Protein AF-A0A2E8VSR4-F1 (afdb_monomer)

Solvent-accessible surface area (backbone atoms only — not comparable to full-atom values): 6760 Å² total; per-residue (Å²): 131,84,76,84,71,66,83,65,52,76,48,80,44,69,68,38,28,50,54,22,55,64,52,36,48,74,57,47,56,59,43,48,66,50,22,65,76,66,75,43,81,53,70,68,61,54,47,51,46,50,58,25,28,59,48,30,37,40,16,41,55,95,74,79,20,60,46,48,54,73,67,58,50,49,55,54,41,51,58,40,34,74,72,36,56,68,58,28,50,50,42,54,64,60,15,51,58,22,61,59,50,73,78,51,62,70,74,56,53,53,54,54,53,50,47,65,72,68,55,131

Sequence (120 aa):
MERAQPRLESPADLDALLRNVEGLEAHIEEASLRAERARRLDADTLGLLTDAGLFRMTMPADWDGLDLSLAVQADVVERLAALDAAIACAVVAGSGAGLALRNVPRSICFLIRTWRSAAP

Nearest PDB structures (foldseek):
  2or0-assembly2_B  TM=9.409E-01  e=1.738E-02  Rhodococcus jostii RHA1
  2or0-assembly1_A  TM=9.446E-01  e=2.275E-02  Rhodococcus jostii RHA1
  2rfq-assembly1_A  TM=9.473E-01  e=2.675E-02  Rhodococcus jostii RHA1
  2rfq-assembly1_B  TM=9.427E-01  e=3.319E-02  Rhodococcus jostii RHA1
  7f72-assembly1_A  TM=8.936E-01  e=1.674E-01  Mycobacterium tuberculosis H37Rv

pLDDT: mean 83.98, std 13.79, range [35.78, 94.88]

Secondary structure (DSSP, 8-state):
-------PPP--SHHHHHHHHHHTHHHHHHHHHHHHHHTS--HHHHHHHHHTTGGGTTS-GGGT-----HHHHHHHHHHHHHH-HHHHHHHHHHHHHHHHHTTS-HHHHHHHHHHHHH--

Foldseek 3Di:
DPDPDQDQDQPQELVSLVVLLVSCLVVLLVQQVVCVVVVHGDPSVVVSCVRSQLLLALADVLLVGNNHDPVSNVVSLVSVVVRPVVVSVVSCVSNVVRPVCVPPDCVVSVVVVVCVVVPD

Radius of gyration: 15.02 Å; Cα contacts (8 Å, |Δi|>4): 120; chains: 1; bounding box: 39×32×36 Å

Structure (mmCIF, N/CA/C/O backbone):
data_AF-A0A2E8VSR4-F1
#
_entry.id   AF-A0A2E8VSR4-F1
#
loop_
_atom_site.group_PDB
_atom_site.id
_atom_site.type_symbol
_atom_site.label_atom_id
_atom_site.label_alt_id
_atom_site.label_comp_id
_atom_site.label_asym_id
_atom_site.label_entity_id
_atom_site.label_seq_id
_atom_site.pdbx_PDB_ins_code
_atom_site.Cartn_x
_atom_site.Cartn_y
_atom_site.Cartn_z
_atom_site.occupancy
_atom_site.B_iso_or_equiv
_atom_site.auth_seq_id
_atom_site.auth_comp_id
_atom_site.auth_asym_id
_atom_site.auth_atom_id
_atom_site.pdbx_PDB_model_num
ATOM 1 N N . MET A 1 1 ? -25.545 4.477 9.766 1.00 40.88 1 MET A N 1
ATOM 2 C CA . MET A 1 1 ? -24.698 5.504 9.133 1.00 40.88 1 MET A CA 1
ATOM 3 C C . MET A 1 1 ? -23.875 4.773 8.095 1.00 40.88 1 MET A C 1
ATOM 5 O O . MET A 1 1 ? -23.097 3.906 8.471 1.00 40.88 1 MET A O 1
ATOM 9 N N . GLU A 1 2 ? -24.174 4.974 6.817 1.00 43.62 2 GLU A N 1
ATOM 10 C CA . GLU A 1 2 ? -23.461 4.307 5.726 1.00 43.62 2 GLU A CA 1
ATOM 11 C C . GLU A 1 2 ? -22.032 4.855 5.694 1.00 43.62 2 GLU A C 1
ATOM 13 O O . GLU A 1 2 ? -21.846 6.069 5.616 1.00 43.62 2 GLU A O 1
ATOM 18 N N . ARG A 1 3 ? -21.031 3.989 5.889 1.00 58.09 3 ARG A N 1
ATOM 19 C CA . ARG A 1 3 ? -19.622 4.401 5.906 1.00 58.09 3 ARG A CA 1
ATOM 20 C C . ARG A 1 3 ? -19.278 4.938 4.521 1.00 58.0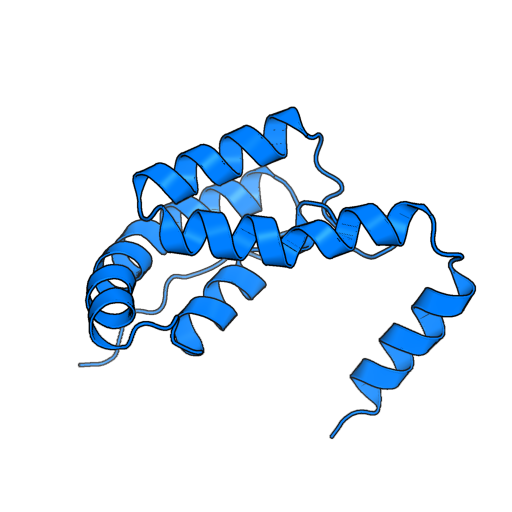9 3 ARG A C 1
ATOM 22 O O . ARG A 1 3 ? -19.433 4.207 3.545 1.00 58.09 3 ARG A O 1
ATOM 29 N N . ALA A 1 4 ? -18.821 6.184 4.431 1.00 63.19 4 ALA A N 1
ATOM 30 C CA . ALA A 1 4 ? -18.255 6.696 3.192 1.00 63.19 4 ALA A CA 1
ATOM 31 C C . ALA A 1 4 ? -16.968 5.908 2.922 1.00 63.19 4 ALA A C 1
ATOM 33 O O . ALA A 1 4 ? -15.954 6.121 3.579 1.00 63.19 4 ALA A O 1
ATOM 34 N N . GLN A 1 5 ? -17.043 4.925 2.028 1.00 67.88 5 GLN A N 1
ATOM 35 C CA . GLN A 1 5 ? -15.871 4.155 1.642 1.00 67.88 5 GLN A CA 1
ATOM 36 C C . GLN A 1 5 ? -14.925 5.065 0.851 1.00 67.88 5 GLN A C 1
ATOM 38 O O . GLN A 1 5 ? -15.395 5.811 -0.019 1.00 67.88 5 GLN A O 1
ATOM 43 N N . PRO A 1 6 ? -13.614 5.026 1.138 1.00 80.06 6 PRO A N 1
ATOM 44 C CA . PRO A 1 6 ? -12.644 5.799 0.382 1.00 80.06 6 PRO A CA 1
ATOM 45 C C . PRO A 1 6 ? -12.709 5.374 -1.087 1.00 80.06 6 PRO A C 1
ATOM 47 O O . PRO A 1 6 ? -12.754 4.186 -1.412 1.00 80.06 6 PRO A O 1
ATOM 50 N N . ARG A 1 7 ? -12.777 6.356 -1.988 1.00 85.06 7 ARG A N 1
ATOM 51 C CA . ARG A 1 7 ? -12.815 6.091 -3.426 1.00 85.06 7 ARG A CA 1
ATOM 52 C C . ARG A 1 7 ? -11.385 5.879 -3.906 1.00 85.06 7 ARG A C 1
ATOM 54 O O . ARG A 1 7 ? -10.656 6.847 -4.081 1.00 85.06 7 ARG A O 1
ATOM 61 N N . LEU A 1 8 ? -11.018 4.620 -4.105 1.00 89.88 8 LEU A N 1
ATOM 62 C CA . LEU A 1 8 ? -9.701 4.236 -4.597 1.00 89.88 8 LEU A CA 1
ATOM 63 C C . LEU A 1 8 ? -9.673 4.219 -6.129 1.00 89.88 8 LEU A C 1
ATOM 65 O O . LEU A 1 8 ? -10.637 3.822 -6.788 1.00 89.88 8 LEU A O 1
ATOM 69 N N . GLU A 1 9 ? -8.552 4.648 -6.691 1.00 90.50 9 GLU A N 1
ATOM 70 C CA . GLU A 1 9 ? -8.208 4.479 -8.096 1.00 90.50 9 GLU A CA 1
ATOM 71 C C . GLU A 1 9 ? -7.537 3.120 -8.318 1.00 90.50 9 GLU A C 1
ATOM 73 O O . GLU A 1 9 ? -6.966 2.526 -7.400 1.00 90.50 9 GLU A O 1
ATOM 78 N N . SER A 1 10 ? -7.560 2.634 -9.562 1.00 89.00 10 SER A N 1
ATOM 79 C CA . SER A 1 10 ? -6.764 1.462 -9.930 1.00 89.00 10 SER A CA 1
ATOM 80 C C . SER A 1 10 ? -5.280 1.754 -9.666 1.00 89.00 10 SER A C 1
ATOM 82 O O . SER A 1 10 ? -4.770 2.727 -10.224 1.00 89.00 10 SER A O 1
ATOM 84 N N . PRO A 1 11 ? -4.560 0.923 -8.889 1.00 88.38 11 PRO A N 1
ATOM 85 C CA . PRO A 1 11 ? -3.161 1.160 -8.542 1.00 88.38 11 PRO A CA 1
ATOM 86 C C . PRO A 1 11 ? -2.244 0.764 -9.705 1.00 88.38 11 PRO A C 1
ATOM 88 O O . PRO A 1 11 ? -1.562 -0.258 -9.661 1.00 88.38 11 PRO A O 1
ATOM 91 N N . ALA A 1 12 ? -2.309 1.531 -10.793 1.00 88.56 12 ALA A N 1
ATOM 92 C CA . ALA A 1 12 ? -1.571 1.272 -12.027 1.00 88.56 12 ALA A CA 1
ATOM 93 C C . ALA A 1 12 ? -0.119 1.774 -11.967 1.00 88.56 12 ALA A C 1
ATOM 95 O O . ALA A 1 12 ? 0.740 1.251 -12.673 1.00 88.56 12 ALA A O 1
ATOM 96 N N . ASP A 1 13 ? 0.147 2.777 -11.132 1.00 91.31 13 ASP A N 1
ATOM 97 C CA . ASP A 1 13 ? 1.443 3.429 -10.991 1.00 91.31 13 ASP A CA 1
ATOM 98 C C . ASP A 1 13 ? 1.633 4.006 -9.575 1.00 91.31 13 ASP A C 1
ATOM 100 O O . ASP A 1 13 ? 0.773 3.880 -8.696 1.00 91.31 13 ASP A O 1
ATOM 104 N N . LEU A 1 14 ? 2.802 4.612 -9.347 1.00 92.12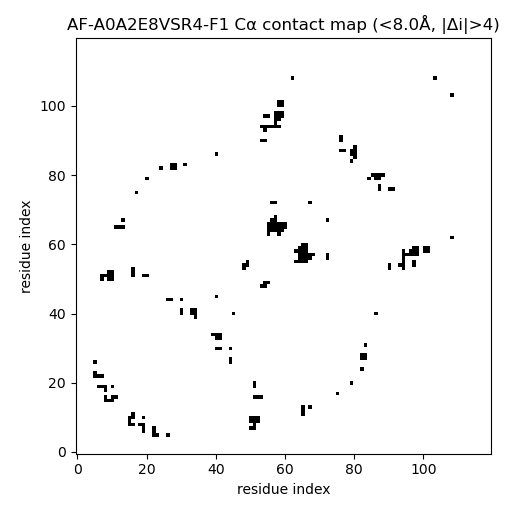 14 LEU A N 1
ATOM 105 C CA . LEU A 1 14 ? 3.145 5.261 -8.083 1.00 92.12 14 LEU A CA 1
ATOM 106 C C . LEU A 1 14 ? 2.193 6.415 -7.748 1.00 92.12 14 LEU A C 1
ATOM 108 O O . LEU A 1 14 ? 1.806 6.565 -6.592 1.00 92.12 14 LEU A O 1
ATOM 112 N N . ASP A 1 15 ? 1.803 7.221 -8.731 1.00 93.44 15 ASP A N 1
ATOM 113 C CA . ASP A 1 15 ? 0.975 8.397 -8.476 1.00 93.44 15 ASP A CA 1
ATOM 114 C C . ASP A 1 15 ? -0.433 7.984 -8.022 1.00 93.44 15 ASP A C 1
ATOM 116 O O . ASP A 1 15 ? -0.979 8.569 -7.087 1.00 9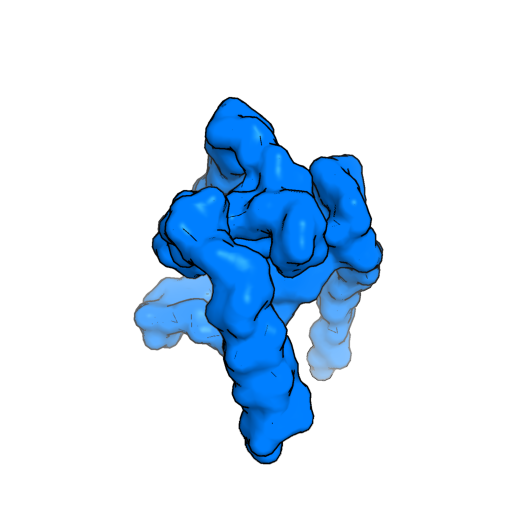3.44 15 ASP A O 1
ATOM 120 N N . ALA A 1 16 ? -1.006 6.943 -8.633 1.00 93.56 16 ALA A N 1
ATOM 121 C CA . ALA A 1 16 ? -2.265 6.341 -8.204 1.00 93.56 16 ALA A CA 1
ATOM 122 C C . ALA A 1 16 ? -2.150 5.722 -6.804 1.00 93.56 16 ALA A C 1
ATOM 124 O O . ALA A 1 16 ? -3.040 5.911 -5.976 1.00 93.56 16 ALA A O 1
ATOM 125 N N . LEU A 1 17 ? -1.040 5.034 -6.505 1.00 94.06 17 LEU A N 1
ATOM 126 C CA . LEU A 1 17 ? -0.774 4.505 -5.165 1.00 94.06 17 LEU A CA 1
ATOM 127 C C . LEU A 1 17 ? -0.744 5.625 -4.116 1.00 94.06 17 LEU A C 1
ATOM 129 O O . LEU A 1 17 ? -1.375 5.498 -3.070 1.00 94.06 17 LEU A O 1
ATOM 133 N N . LEU A 1 18 ? -0.043 6.727 -4.386 1.00 93.19 18 LEU A N 1
ATOM 134 C CA . LEU A 1 18 ? 0.055 7.851 -3.453 1.00 93.19 18 LEU A CA 1
ATOM 135 C C . LEU A 1 18 ? -1.296 8.544 -3.247 1.00 93.19 18 LEU A C 1
ATOM 137 O O . LEU A 1 18 ? -1.669 8.787 -2.101 1.00 93.19 18 LEU A O 1
ATOM 141 N N . ARG A 1 19 ? -2.070 8.774 -4.319 1.00 94.25 19 ARG A N 1
ATOM 142 C CA . ARG A 1 19 ? -3.445 9.298 -4.208 1.00 94.25 19 ARG A CA 1
ATOM 143 C C . ARG A 1 19 ? -4.345 8.377 -3.386 1.00 94.25 19 ARG A C 1
ATOM 145 O O . ARG A 1 19 ? -5.138 8.852 -2.578 1.00 94.25 19 ARG A O 1
ATOM 152 N N . ASN A 1 20 ? -4.201 7.063 -3.551 1.00 94.56 20 ASN A N 1
ATOM 153 C CA . ASN A 1 20 ? -4.926 6.085 -2.747 1.00 94.56 20 ASN A CA 1
ATOM 154 C C . ASN A 1 20 ? -4.529 6.157 -1.267 1.00 94.56 20 ASN A C 1
ATOM 156 O O . ASN A 1 20 ? -5.411 6.129 -0.415 1.00 94.56 20 ASN A O 1
ATOM 160 N N . VAL A 1 21 ? -3.235 6.280 -0.949 1.00 92.38 21 VAL A N 1
ATOM 161 C CA . VAL A 1 21 ? -2.758 6.435 0.439 1.00 92.38 21 VAL A CA 1
ATOM 162 C C . VAL A 1 21 ? -3.332 7.696 1.082 1.00 92.38 21 VAL A C 1
ATOM 164 O O . VAL A 1 21 ? -3.837 7.623 2.198 1.00 92.38 21 VAL A O 1
ATOM 167 N N . GLU A 1 22 ? -3.321 8.822 0.370 1.00 92.00 22 GLU A N 1
ATOM 168 C CA . GLU A 1 22 ? -3.932 10.076 0.833 1.00 92.00 22 GLU A CA 1
ATOM 169 C C . GLU A 1 22 ? -5.444 9.909 1.064 1.00 92.00 22 GLU A C 1
ATOM 171 O O . GLU A 1 22 ? -5.977 10.316 2.093 1.00 92.00 22 GLU A O 1
ATOM 176 N N . GLY A 1 23 ? -6.142 9.216 0.160 1.00 92.31 23 GLY A N 1
ATOM 177 C CA . GLY A 1 23 ? -7.569 8.917 0.305 1.00 92.31 23 GLY A CA 1
ATOM 178 C C . GLY A 1 23 ? -7.920 7.980 1.470 1.00 92.31 23 GLY A C 1
ATOM 179 O O . GLY A 1 23 ? -9.088 7.912 1.856 1.00 92.31 23 GLY A O 1
ATOM 180 N N . LEU A 1 24 ? -6.944 7.261 2.034 1.00 92.88 24 LEU A N 1
ATOM 181 C CA . LEU A 1 24 ? -7.140 6.336 3.153 1.00 92.88 24 LEU A CA 1
ATOM 182 C C . LEU A 1 24 ? -6.961 6.979 4.532 1.00 92.88 24 LEU A C 1
ATOM 184 O O . LEU A 1 24 ? -7.323 6.334 5.513 1.00 92.88 24 LEU A O 1
ATOM 188 N N . GLU A 1 25 ? -6.454 8.210 4.626 1.00 91.62 25 GLU A N 1
ATOM 189 C CA . GLU A 1 25 ? -6.090 8.874 5.889 1.00 91.62 25 GLU A CA 1
ATOM 190 C C . GLU A 1 25 ? -7.198 8.784 6.951 1.00 91.62 25 GLU A C 1
ATOM 192 O O . GLU A 1 25 ? -7.017 8.143 7.987 1.00 91.62 25 GLU A O 1
ATOM 197 N N . ALA A 1 26 ? -8.390 9.302 6.642 1.00 90.12 26 ALA A N 1
ATOM 198 C CA . ALA A 1 26 ? -9.523 9.284 7.569 1.00 90.12 26 ALA A CA 1
ATOM 199 C C . ALA A 1 26 ? -9.966 7.858 7.953 1.00 90.12 26 ALA A C 1
ATOM 201 O O . ALA A 1 26 ? -10.377 7.607 9.086 1.00 90.12 26 ALA A O 1
ATOM 202 N N . HIS A 1 27 ? -9.878 6.896 7.025 1.00 91.81 27 HIS A N 1
ATOM 203 C CA . HIS A 1 27 ? -10.220 5.501 7.326 1.00 91.81 27 HIS A CA 1
ATOM 204 C C . HIS A 1 27 ? -9.186 4.866 8.257 1.00 91.81 27 HIS A C 1
ATOM 206 O O . HIS A 1 27 ? -9.567 4.130 9.170 1.00 91.81 27 HIS A O 1
ATOM 212 N N . ILE A 1 28 ? -7.898 5.137 8.031 1.00 91.75 28 ILE A N 1
ATOM 213 C CA . ILE A 1 28 ? -6.792 4.612 8.833 1.00 91.75 28 ILE A CA 1
ATOM 214 C C . ILE A 1 28 ? -6.896 5.128 10.265 1.00 91.75 28 ILE A C 1
ATOM 216 O O . ILE A 1 28 ? -6.880 4.305 11.172 1.00 91.75 28 ILE A O 1
ATOM 220 N N . GLU A 1 29 ? -7.116 6.426 10.479 1.00 90.00 29 GLU A N 1
ATOM 221 C CA . GLU A 1 29 ? -7.275 6.991 11.828 1.00 90.00 29 GLU A CA 1
ATOM 222 C C . GLU A 1 29 ? -8.387 6.292 12.629 1.00 90.00 29 GLU A C 1
ATOM 224 O O . GLU A 1 29 ? -8.214 5.901 13.790 1.00 90.00 29 GLU A O 1
ATOM 229 N N . GLU A 1 30 ? -9.545 6.069 12.001 1.00 89.81 30 GLU A N 1
ATOM 230 C CA . GLU A 1 30 ? -10.632 5.339 12.645 1.00 89.81 30 GLU A CA 1
ATOM 231 C C . GLU A 1 30 ? -10.303 3.851 12.845 1.00 89.81 30 GLU A C 1
ATOM 233 O O . GLU A 1 30 ? -10.716 3.242 13.842 1.00 89.81 30 GLU A O 1
ATOM 238 N N . ALA A 1 31 ? -9.603 3.239 11.885 1.00 89.25 31 ALA A N 1
ATOM 239 C CA . ALA A 1 31 ? -9.193 1.842 11.936 1.00 89.25 31 ALA A CA 1
ATOM 240 C C . ALA A 1 31 ? -8.163 1.592 13.037 1.00 89.25 31 ALA A C 1
ATOM 242 O O . ALA A 1 31 ? -8.297 0.588 13.732 1.00 89.25 31 ALA A O 1
ATOM 243 N N . SER A 1 32 ? -7.225 2.508 13.279 1.00 89.25 32 SER A N 1
ATOM 244 C CA . SER A 1 32 ? -6.225 2.441 14.349 1.00 89.25 32 SER A CA 1
ATOM 245 C C . SER A 1 32 ? -6.870 2.239 15.715 1.00 89.25 32 SER A C 1
ATOM 247 O O . SER A 1 32 ? -6.554 1.295 16.440 1.00 89.25 32 SER A O 1
ATOM 249 N N . LEU A 1 33 ? -7.885 3.046 16.042 1.00 87.56 33 LEU A N 1
ATOM 250 C CA . LEU A 1 33 ? -8.611 2.931 17.312 1.00 87.56 33 LEU A CA 1
ATOM 251 C C . LEU A 1 33 ? -9.328 1.584 17.472 1.00 87.56 33 LEU A C 1
ATOM 253 O O . LEU A 1 33 ? -9.530 1.105 18.593 1.00 87.56 33 LEU A O 1
ATOM 257 N N . ARG A 1 34 ? -9.772 0.980 16.366 1.00 88.19 34 ARG A N 1
ATOM 258 C CA . ARG A 1 34 ? -10.398 -0.348 16.374 1.00 88.19 34 ARG A CA 1
ATOM 259 C C . ARG A 1 34 ? -9.347 -1.447 16.475 1.00 88.19 34 ARG A C 1
ATOM 261 O O . ARG A 1 34 ? -9.523 -2.368 17.273 1.00 88.19 34 ARG A O 1
ATOM 268 N N . ALA A 1 35 ? -8.269 -1.327 15.708 1.00 88.06 35 ALA A N 1
ATOM 269 C CA . ALA A 1 35 ? -7.183 -2.287 15.637 1.00 88.06 35 ALA A CA 1
ATOM 270 C C . ALA A 1 35 ? -6.467 -2.424 16.982 1.00 88.06 35 ALA A C 1
ATOM 272 O O . ALA A 1 35 ? -6.225 -3.548 17.416 1.00 88.06 35 ALA A O 1
ATOM 273 N N . GLU A 1 36 ? -6.237 -1.317 17.691 1.00 89.44 36 GLU A N 1
ATOM 274 C CA . GLU A 1 36 ? -5.654 -1.323 19.036 1.00 89.44 36 GLU A CA 1
ATOM 275 C C . GLU A 1 36 ? -6.525 -2.088 20.038 1.00 89.44 36 GLU A C 1
ATOM 277 O O . GLU A 1 36 ? -6.051 -2.979 20.747 1.00 89.44 36 GLU A O 1
ATOM 282 N N . ARG A 1 37 ? -7.838 -1.818 20.050 1.00 89.62 37 ARG A N 1
ATOM 283 C CA . ARG A 1 37 ? -8.786 -2.516 20.938 1.00 89.62 37 ARG A CA 1
ATOM 284 C C . ARG A 1 37 ? -8.903 -4.002 20.608 1.00 89.62 37 ARG A C 1
ATOM 286 O O . ARG A 1 37 ? -9.000 -4.823 21.515 1.00 89.62 37 ARG A O 1
ATOM 293 N N . ALA A 1 38 ? -8.916 -4.346 19.322 1.00 90.69 38 ALA A N 1
ATOM 294 C CA . ALA A 1 38 ? -9.062 -5.719 18.847 1.00 90.69 38 ALA A CA 1
ATOM 295 C C . ALA A 1 38 ? -7.734 -6.492 18.786 1.00 90.69 38 ALA A C 1
ATOM 297 O O . ALA A 1 38 ? -7.751 -7.699 18.536 1.00 90.69 38 ALA A O 1
ATOM 298 N N . ARG A 1 39 ? -6.594 -5.809 18.978 1.00 90.25 39 ARG A N 1
ATOM 299 C CA . ARG A 1 39 ? -5.229 -6.327 18.774 1.00 90.25 39 ARG A CA 1
ATOM 300 C C . ARG A 1 39 ? -5.038 -6.977 17.399 1.00 90.25 39 ARG A C 1
ATOM 302 O O . ARG A 1 39 ? -4.287 -7.944 17.262 1.00 90.25 39 ARG A O 1
ATOM 309 N N . ARG A 1 40 ? -5.760 -6.484 16.389 1.00 88.50 40 ARG A N 1
ATOM 310 C CA . ARG A 1 40 ? -5.809 -7.059 15.041 1.00 88.50 40 ARG A CA 1
ATOM 311 C C . ARG A 1 40 ? -6.398 -6.067 14.043 1.00 88.50 40 ARG A C 1
ATOM 313 O O . ARG A 1 40 ? -7.381 -5.400 14.350 1.00 88.50 40 ARG A O 1
ATOM 320 N N . LEU A 1 41 ? -5.858 -6.064 12.827 1.00 87.81 41 LEU A N 1
ATOM 321 C CA . LEU A 1 41 ? -6.453 -5.380 11.679 1.00 87.81 41 LEU A CA 1
ATOM 322 C C . LEU A 1 41 ? -7.753 -6.061 11.241 1.00 87.81 41 LEU A C 1
ATOM 324 O O . LEU A 1 41 ? -7.820 -7.286 11.093 1.00 87.81 41 LEU A O 1
ATOM 328 N N . ASP A 1 42 ? -8.798 -5.265 11.044 1.00 88.44 42 ASP A N 1
ATOM 329 C CA . ASP A 1 42 ? -10.053 -5.762 10.499 1.00 88.44 42 ASP A CA 1
ATOM 330 C C . ASP A 1 42 ? -9.934 -6.063 8.993 1.00 88.44 42 ASP A C 1
ATOM 332 O O . ASP A 1 42 ? -9.043 -5.567 8.300 1.00 88.44 42 ASP A O 1
ATOM 336 N N . ALA A 1 43 ? -10.822 -6.930 8.499 1.00 89.50 43 ALA A N 1
ATOM 337 C CA . ALA A 1 43 ? -10.779 -7.394 7.116 1.00 89.50 43 ALA A CA 1
ATOM 338 C C . ALA A 1 43 ? -11.089 -6.276 6.108 1.00 89.50 43 ALA A C 1
ATOM 340 O O . ALA A 1 43 ? -10.516 -6.289 5.020 1.00 89.50 43 ALA A O 1
ATOM 341 N N . ASP A 1 44 ? -11.936 -5.307 6.475 1.00 90.69 44 ASP A N 1
ATOM 342 C CA . ASP A 1 44 ? -12.289 -4.185 5.601 1.00 90.69 44 ASP A CA 1
ATOM 343 C C . ASP A 1 44 ? -11.046 -3.313 5.365 1.00 90.69 44 ASP A C 1
ATOM 345 O O . ASP A 1 44 ? -10.704 -3.005 4.226 1.00 90.69 44 ASP A O 1
ATOM 349 N N . THR A 1 45 ? -10.310 -2.990 6.435 1.00 91.31 45 THR A N 1
ATOM 350 C CA . THR A 1 45 ? -9.044 -2.247 6.353 1.00 91.31 45 THR A CA 1
ATOM 351 C C . THR A 1 45 ? -8.007 -3.001 5.522 1.00 91.31 45 THR A C 1
ATOM 353 O O . THR A 1 45 ? -7.384 -2.410 4.646 1.00 91.31 45 THR A O 1
ATOM 356 N N . LEU A 1 46 ? -7.849 -4.313 5.722 1.00 91.50 46 LEU A N 1
ATOM 357 C CA . LEU A 1 46 ? -6.915 -5.107 4.916 1.00 91.50 46 LEU A CA 1
ATOM 358 C C . LEU A 1 46 ? -7.292 -5.127 3.422 1.00 91.50 46 LEU A C 1
ATOM 360 O O . LEU A 1 46 ? -6.407 -5.055 2.565 1.00 91.50 46 LEU A O 1
ATOM 364 N N . GLY A 1 47 ? -8.589 -5.204 3.112 1.00 91.81 47 GLY A N 1
ATOM 365 C CA . GLY A 1 47 ? -9.110 -5.110 1.748 1.00 91.81 47 GLY A CA 1
ATOM 366 C C . GLY A 1 47 ? -8.758 -3.773 1.101 1.00 91.81 47 GLY A C 1
ATOM 367 O O . GLY A 1 47 ? -8.147 -3.754 0.039 1.00 91.81 47 GLY A O 1
ATOM 368 N N . LEU A 1 48 ? -9.005 -2.663 1.799 1.00 93.69 48 LEU A N 1
ATOM 369 C CA . LEU A 1 48 ? -8.667 -1.323 1.314 1.00 93.69 48 LEU A CA 1
ATOM 370 C C . LEU A 1 48 ? -7.165 -1.132 1.071 1.00 93.69 48 LEU A C 1
ATOM 372 O O . LEU A 1 48 ? -6.780 -0.583 0.043 1.00 93.69 48 LEU A O 1
ATOM 376 N N . LEU A 1 49 ? -6.303 -1.630 1.964 1.00 93.69 49 LEU A N 1
ATOM 377 C CA . LEU A 1 49 ? -4.848 -1.586 1.760 1.00 93.69 49 LEU A CA 1
ATOM 378 C C . 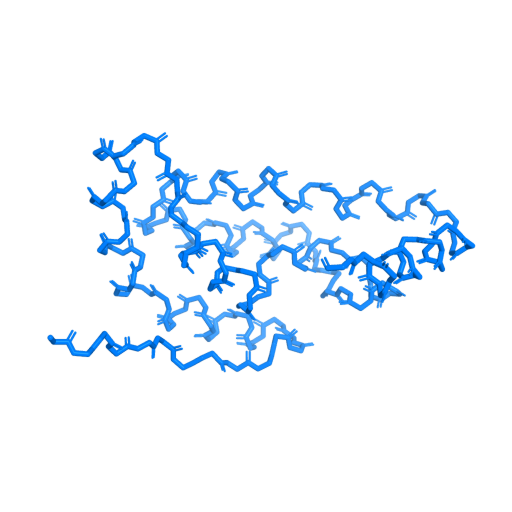LEU A 1 49 ? -4.417 -2.414 0.533 1.00 93.69 49 LEU A C 1
ATOM 380 O O . LEU A 1 49 ? -3.460 -2.064 -0.163 1.00 93.69 49 LEU A O 1
ATOM 384 N N . THR A 1 50 ? -5.133 -3.508 0.256 1.00 92.19 50 THR A N 1
ATOM 385 C CA . THR A 1 50 ? -4.908 -4.356 -0.922 1.00 92.19 50 THR A CA 1
ATOM 386 C C . THR A 1 50 ? -5.324 -3.651 -2.204 1.00 92.19 50 THR A C 1
ATOM 388 O O . THR A 1 50 ? -4.525 -3.583 -3.140 1.00 92.19 50 THR A O 1
ATOM 391 N N . ASP A 1 51 ? -6.529 -3.090 -2.229 1.00 92.31 51 ASP A N 1
ATOM 392 C CA . ASP A 1 51 ? -7.090 -2.390 -3.385 1.00 92.31 51 ASP A CA 1
ATOM 393 C C . ASP A 1 51 ? -6.317 -1.104 -3.697 1.00 92.31 51 ASP A C 1
ATOM 395 O O . ASP A 1 51 ? -6.118 -0.767 -4.862 1.00 92.31 51 ASP A O 1
ATOM 399 N N . ALA A 1 52 ? -5.781 -0.443 -2.666 1.00 94.31 52 ALA A N 1
ATOM 400 C CA . ALA A 1 52 ? -4.901 0.710 -2.812 1.00 94.31 52 ALA A CA 1
ATOM 401 C C . ALA A 1 52 ? -3.569 0.373 -3.501 1.00 94.31 52 ALA A C 1
ATOM 403 O O . ALA A 1 52 ? -2.909 1.280 -4.000 1.00 94.31 52 ALA A O 1
ATOM 404 N N . GLY A 1 53 ? -3.179 -0.907 -3.554 1.00 93.31 53 GLY A N 1
ATOM 405 C CA . GLY A 1 53 ? -1.959 -1.377 -4.213 1.00 93.31 53 GLY A CA 1
ATOM 406 C C . GLY A 1 53 ? -0.740 -1.522 -3.302 1.00 93.31 53 GLY A C 1
ATOM 407 O O . GLY A 1 53 ? 0.347 -1.823 -3.795 1.00 93.31 53 GLY A O 1
ATOM 408 N N . LEU A 1 54 ? -0.889 -1.381 -1.981 1.00 94.25 54 LEU A N 1
ATOM 409 C CA . LEU A 1 54 ? 0.249 -1.358 -1.050 1.00 94.25 54 LEU A CA 1
ATOM 410 C C . LEU A 1 54 ? 1.026 -2.676 -1.020 1.00 94.25 54 LEU A C 1
ATOM 412 O O . LEU A 1 54 ? 2.252 -2.677 -0.984 1.00 94.25 54 LEU A O 1
ATOM 416 N N . PHE A 1 55 ? 0.347 -3.818 -1.134 1.00 92.62 55 PHE A N 1
ATOM 417 C CA . PHE A 1 55 ? 1.023 -5.120 -1.219 1.00 92.62 55 PHE A CA 1
ATOM 418 C C . PHE A 1 55 ? 1.622 -5.409 -2.607 1.00 92.62 55 PHE A C 1
ATOM 420 O O . PHE A 1 55 ? 2.411 -6.342 -2.748 1.00 92.62 55 PHE A O 1
ATOM 427 N N . ARG A 1 56 ? 1.276 -4.617 -3.634 1.00 90.81 56 ARG A N 1
ATOM 428 C CA . ARG A 1 56 ? 1.818 -4.734 -5.002 1.00 90.81 56 ARG A CA 1
ATOM 429 C C . ARG A 1 56 ? 3.058 -3.871 -5.229 1.00 90.81 56 ARG A C 1
ATOM 431 O O . ARG A 1 56 ? 3.708 -4.035 -6.260 1.00 90.81 56 ARG A O 1
ATOM 438 N N . MET A 1 57 ? 3.420 -3.004 -4.281 1.00 91.88 57 MET A N 1
ATOM 439 C CA . MET A 1 57 ? 4.534 -2.061 -4.428 1.00 91.88 57 MET A CA 1
ATOM 440 C C . MET A 1 57 ? 5.897 -2.737 -4.665 1.00 91.88 57 MET A C 1
ATOM 442 O O . MET A 1 57 ? 6.739 -2.199 -5.374 1.00 91.88 57 MET A O 1
ATOM 446 N N . THR A 1 58 ? 6.099 -3.934 -4.110 1.00 90.75 58 THR A N 1
ATOM 447 C CA . THR A 1 58 ? 7.343 -4.725 -4.197 1.00 90.75 58 THR A CA 1
ATOM 448 C C . THR A 1 58 ? 7.292 -5.835 -5.244 1.00 90.75 58 THR A C 1
ATOM 450 O O . THR A 1 58 ? 8.299 -6.495 -5.505 1.00 90.75 58 THR A O 1
ATOM 453 N N . MET A 1 59 ? 6.103 -6.109 -5.780 1.00 89.44 59 MET A N 1
ATOM 454 C CA . MET A 1 59 ? 5.889 -7.190 -6.730 1.00 89.44 59 MET A CA 1
ATOM 455 C C . MET A 1 59 ? 6.569 -6.821 -8.054 1.00 89.44 59 MET A C 1
ATOM 457 O O . MET A 1 59 ? 6.417 -5.681 -8.497 1.00 89.44 59 MET A O 1
ATOM 461 N N . PRO A 1 60 ? 7.275 -7.751 -8.722 1.00 87.88 60 PRO A N 1
ATOM 462 C CA . PRO A 1 60 ? 7.872 -7.457 -10.019 1.00 87.88 60 PRO A CA 1
ATOM 463 C C . PRO A 1 60 ? 6.803 -7.103 -11.063 1.00 87.88 60 PRO A C 1
ATOM 465 O O . PRO A 1 60 ? 5.709 -7.671 -11.042 1.00 87.88 60 PRO A O 1
ATOM 468 N N . ALA A 1 61 ? 7.127 -6.239 -12.028 1.00 86.00 61 ALA A N 1
ATOM 469 C CA . ALA A 1 61 ? 6.179 -5.796 -13.061 1.00 86.00 61 ALA A CA 1
ATOM 470 C C . ALA A 1 61 ? 5.633 -6.970 -13.893 1.00 86.00 61 ALA A C 1
ATOM 472 O O . ALA A 1 61 ? 4.460 -7.030 -14.252 1.00 86.00 61 ALA A O 1
ATOM 473 N N . ASP A 1 62 ? 6.472 -7.984 -14.095 1.00 83.38 62 ASP A N 1
ATOM 474 C CA . ASP A 1 62 ? 6.126 -9.253 -14.735 1.00 83.38 62 ASP A CA 1
ATOM 475 C C . ASP A 1 62 ? 5.020 -10.05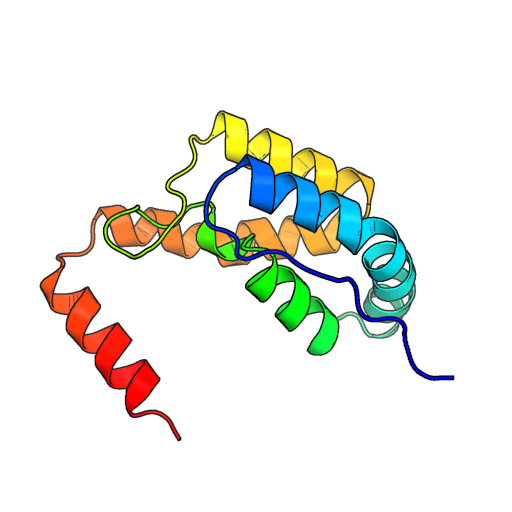4 -14.027 1.00 83.38 62 ASP A C 1
ATOM 477 O O . ASP A 1 62 ? 4.410 -10.941 -14.633 1.00 83.38 62 ASP A O 1
ATOM 481 N N . TRP A 1 63 ? 4.774 -9.745 -12.755 1.00 80.25 63 TRP A N 1
ATOM 482 C CA . TRP A 1 63 ? 3.728 -10.310 -11.907 1.00 80.25 63 TRP A CA 1
ATOM 483 C C . TRP A 1 63 ? 2.561 -9.335 -11.712 1.00 80.25 63 TRP A C 1
ATOM 485 O O . TRP A 1 63 ? 1.791 -9.495 -10.766 1.00 80.25 63 TRP A O 1
ATOM 495 N N . ASP A 1 64 ? 2.427 -8.341 -12.599 1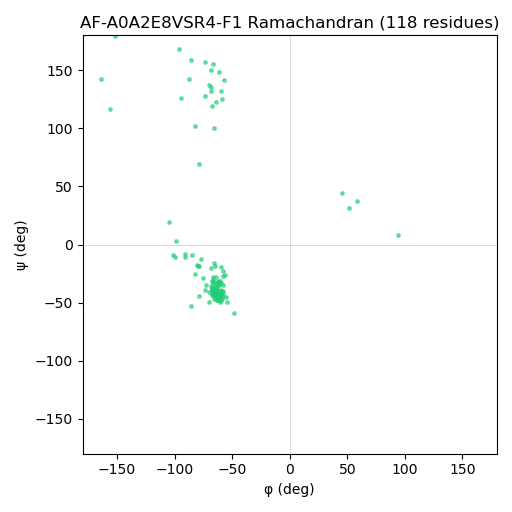.00 83.06 64 ASP A N 1
ATOM 496 C CA . ASP A 1 64 ? 1.467 -7.244 -12.462 1.00 83.06 64 ASP A CA 1
ATOM 497 C C . ASP A 1 64 ? 1.705 -6.467 -11.151 1.00 83.06 64 ASP A C 1
ATOM 499 O O . ASP A 1 64 ? 0.789 -6.089 -10.429 1.00 83.06 64 ASP A O 1
ATOM 503 N N . GLY A 1 65 ? 2.967 -6.302 -10.766 1.00 89.00 65 GLY A N 1
ATOM 504 C CA . GLY A 1 65 ? 3.368 -5.472 -9.639 1.00 89.00 65 GLY A CA 1
ATOM 505 C C . GLY A 1 65 ? 3.785 -4.070 -10.067 1.00 89.00 65 GLY A C 1
ATOM 506 O O . GLY A 1 65 ? 3.993 -3.814 -11.250 1.00 89.00 65 GLY A O 1
ATOM 507 N N . LEU A 1 66 ? 3.936 -3.168 -9.100 1.00 91.38 66 LEU A N 1
ATOM 508 C CA . LEU A 1 66 ? 4.440 -1.816 -9.367 1.00 91.38 66 LEU A CA 1
ATOM 509 C C . LEU A 1 66 ? 5.971 -1.774 -9.486 1.00 91.38 66 LEU A C 1
ATOM 511 O O . LEU A 1 66 ? 6.512 -0.806 -10.006 1.00 91.38 66 LEU A O 1
ATOM 515 N N . ASP A 1 67 ? 6.657 -2.813 -8.998 1.00 91.50 67 ASP A N 1
ATOM 516 C CA . ASP A 1 67 ? 8.115 -2.968 -9.003 1.00 91.50 67 ASP A CA 1
ATOM 517 C C . ASP A 1 67 ? 8.883 -1.710 -8.575 1.00 91.50 67 ASP A C 1
ATOM 519 O O . ASP A 1 67 ? 9.857 -1.293 -9.207 1.00 91.50 67 ASP A O 1
ATOM 523 N N . LEU A 1 68 ? 8.410 -1.068 -7.504 1.00 92.50 68 LEU A N 1
ATOM 524 C CA . LEU A 1 68 ? 8.964 0.195 -7.037 1.0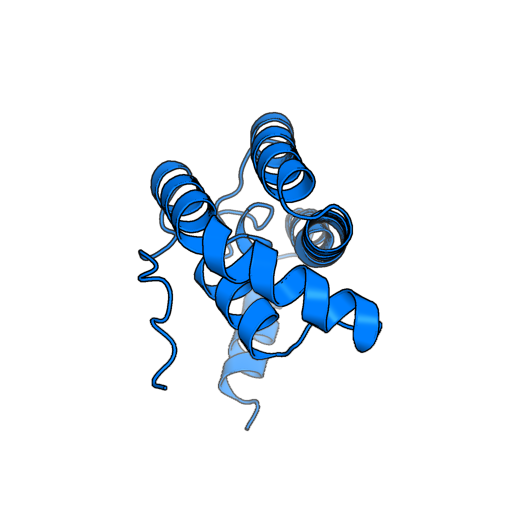0 92.50 68 LEU A CA 1
ATOM 525 C C . LEU A 1 68 ? 10.378 -0.008 -6.490 1.00 92.50 68 LEU A C 1
ATOM 527 O O . LEU A 1 68 ? 10.709 -1.051 -5.923 1.00 92.50 68 LEU A O 1
ATOM 531 N N . SER A 1 69 ? 11.218 1.021 -6.601 1.00 91.38 69 SER A N 1
ATOM 532 C CA . SER A 1 69 ? 12.540 1.007 -5.972 1.00 91.38 69 SER A CA 1
ATOM 533 C C . SER A 1 69 ? 12.420 1.012 -4.444 1.00 91.38 69 SER A C 1
ATOM 535 O O . SER A 1 69 ? 11.441 1.511 -3.893 1.00 91.38 69 SER A O 1
ATOM 537 N N . LEU A 1 70 ? 13.436 0.503 -3.740 1.00 90.19 70 LEU A N 1
ATOM 538 C CA . LEU A 1 70 ? 13.430 0.472 -2.271 1.00 90.19 70 LEU A CA 1
ATOM 539 C C . LEU A 1 70 ? 13.272 1.870 -1.648 1.00 90.19 70 LEU A C 1
ATOM 541 O O . LEU A 1 70 ? 12.619 2.001 -0.620 1.00 90.19 70 LEU A O 1
ATOM 545 N N . ALA A 1 71 ? 13.834 2.905 -2.282 1.00 93.00 71 ALA A N 1
ATOM 546 C CA . ALA A 1 71 ? 13.682 4.288 -1.831 1.00 93.00 71 ALA A CA 1
ATOM 547 C C . ALA A 1 71 ? 12.213 4.735 -1.886 1.00 93.00 71 ALA A C 1
ATOM 549 O O . ALA A 1 71 ? 11.679 5.218 -0.898 1.00 93.00 71 ALA A O 1
ATOM 550 N N . VAL A 1 72 ? 11.528 4.470 -3.002 1.00 94.00 72 VAL A N 1
ATOM 551 C CA . VAL A 1 72 ? 10.104 4.804 -3.153 1.00 94.00 72 VAL A CA 1
ATOM 552 C C . VAL A 1 72 ? 9.233 3.978 -2.200 1.00 94.00 72 VAL A C 1
ATOM 554 O O . VAL A 1 72 ? 8.273 4.492 -1.636 1.00 94.00 72 VAL A O 1
ATOM 557 N N . GLN A 1 73 ? 9.564 2.700 -1.991 1.00 92.88 73 GLN A N 1
ATOM 558 C CA . GLN A 1 73 ? 8.870 1.868 -1.003 1.00 92.88 73 GLN A CA 1
ATOM 559 C C . GLN A 1 73 ? 8.997 2.452 0.409 1.00 92.88 73 GLN A C 1
ATOM 561 O O . GLN A 1 73 ? 8.009 2.488 1.138 1.00 92.88 73 GLN A O 1
ATOM 566 N N . ALA A 1 74 ? 10.192 2.921 0.787 1.00 93.38 74 ALA A N 1
ATOM 567 C CA . ALA A 1 74 ? 10.418 3.564 2.075 1.00 93.38 74 ALA A CA 1
ATOM 568 C C 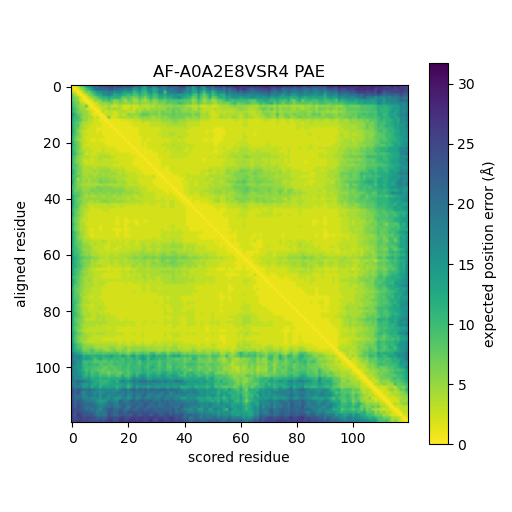. ALA A 1 74 ? 9.563 4.830 2.220 1.00 93.38 74 ALA A C 1
ATOM 570 O O . ALA A 1 74 ? 8.849 4.941 3.210 1.00 93.38 74 ALA A O 1
ATOM 571 N N . ASP A 1 75 ? 9.523 5.700 1.205 1.00 94.25 75 ASP A N 1
ATOM 572 C CA . ASP A 1 75 ? 8.700 6.919 1.227 1.00 94.25 75 ASP A CA 1
ATOM 573 C C . ASP A 1 75 ? 7.203 6.613 1.434 1.00 94.25 75 ASP A C 1
ATOM 575 O O . ASP A 1 75 ? 6.510 7.288 2.200 1.00 94.25 75 ASP A O 1
ATOM 579 N N . VAL A 1 76 ? 6.681 5.573 0.772 1.00 94.06 76 VAL A N 1
ATOM 580 C CA . VAL A 1 76 ? 5.284 5.130 0.942 1.00 94.06 76 VAL A CA 1
ATOM 581 C C . VAL A 1 76 ? 5.045 4.604 2.360 1.00 94.06 76 VAL A C 1
ATOM 583 O O . VAL A 1 76 ? 4.035 4.934 2.985 1.00 94.06 76 VAL A O 1
ATOM 586 N N . VAL A 1 77 ? 5.969 3.796 2.882 1.00 94.69 77 VAL A N 1
ATOM 587 C CA . VAL A 1 77 ? 5.878 3.233 4.236 1.00 94.69 77 VAL A CA 1
ATOM 588 C C . VAL A 1 77 ? 5.982 4.323 5.299 1.00 94.69 77 VAL A C 1
ATOM 590 O O . VAL A 1 77 ? 5.253 4.260 6.283 1.00 94.69 77 VAL A O 1
ATOM 593 N N . GLU A 1 78 ? 6.825 5.336 5.109 1.00 94.88 78 GLU A N 1
ATOM 594 C CA . GLU A 1 78 ? 6.943 6.480 6.018 1.00 94.88 78 GLU A CA 1
ATOM 595 C C . GLU A 1 78 ? 5.639 7.280 6.086 1.00 94.88 78 GLU A C 1
ATOM 597 O O . GLU A 1 78 ? 5.171 7.599 7.180 1.00 94.88 78 GLU A O 1
ATOM 602 N N . ARG A 1 79 ? 4.997 7.526 4.936 1.00 94.06 79 ARG A N 1
ATOM 603 C CA . ARG A 1 79 ? 3.673 8.168 4.882 1.00 94.06 79 ARG A CA 1
ATOM 604 C C . ARG A 1 79 ? 2.618 7.358 5.632 1.00 94.06 79 ARG A C 1
ATOM 606 O O . ARG A 1 79 ? 1.855 7.929 6.401 1.00 94.06 79 ARG A O 1
ATOM 613 N N . LEU A 1 80 ? 2.596 6.035 5.458 1.00 93.81 80 LEU A N 1
ATOM 614 C CA . LEU A 1 80 ? 1.698 5.164 6.223 1.00 93.81 80 LEU A CA 1
ATOM 615 C C . LEU A 1 80 ? 2.014 5.172 7.720 1.00 93.81 80 LEU A C 1
ATOM 617 O O . LEU A 1 80 ? 1.099 5.211 8.536 1.00 93.81 80 LEU A O 1
ATOM 621 N N . ALA A 1 81 ? 3.293 5.125 8.089 1.00 94.50 81 ALA A N 1
ATOM 622 C CA . ALA A 1 81 ? 3.726 5.066 9.480 1.00 94.50 81 ALA A CA 1
ATOM 623 C C . ALA A 1 81 ? 3.399 6.355 10.243 1.00 94.50 81 ALA A C 1
ATOM 625 O O . ALA A 1 81 ? 3.176 6.296 11.451 1.00 94.50 81 ALA A O 1
ATOM 626 N N . ALA A 1 82 ? 3.341 7.493 9.543 1.00 93.81 82 ALA A N 1
ATOM 627 C CA . ALA A 1 82 ? 2.868 8.758 10.097 1.00 93.81 82 ALA A CA 1
ATOM 628 C C . ALA A 1 82 ? 1.381 8.715 10.496 1.00 93.81 82 ALA A C 1
ATOM 630 O O . ALA A 1 82 ? 0.990 9.428 11.417 1.00 93.81 82 ALA A O 1
ATOM 631 N N . LEU A 1 83 ? 0.578 7.870 9.840 1.00 92.19 83 LEU A N 1
ATOM 632 C CA . LEU A 1 83 ? -0.828 7.641 10.177 1.00 92.19 83 LEU A CA 1
ATOM 633 C C . LEU A 1 83 ? -0.970 6.567 11.260 1.00 92.19 83 LEU A C 1
ATOM 635 O O . LEU A 1 83 ? -1.609 6.783 12.286 1.00 92.19 83 LEU A O 1
ATOM 639 N N . ASP A 1 84 ? -0.357 5.402 11.034 1.00 92.94 84 ASP A N 1
ATOM 640 C CA . ASP A 1 84 ? -0.368 4.278 11.964 1.00 92.94 84 ASP A CA 1
ATOM 641 C C . ASP A 1 84 ? 0.833 3.343 11.739 1.00 92.94 84 ASP A C 1
ATOM 643 O O . ASP A 1 84 ? 0.986 2.687 10.701 1.00 92.94 84 ASP A O 1
ATOM 647 N N . ALA A 1 85 ? 1.688 3.241 12.756 1.00 92.75 85 ALA A N 1
ATOM 648 C CA . ALA A 1 85 ? 2.901 2.433 12.695 1.00 92.75 85 ALA A CA 1
ATOM 649 C C . ALA A 1 85 ? 2.630 0.918 12.602 1.00 92.75 85 ALA A C 1
ATOM 651 O O . ALA A 1 85 ? 3.423 0.186 12.002 1.00 92.75 85 ALA A O 1
ATOM 652 N N . ALA A 1 86 ? 1.531 0.420 13.178 1.00 91.25 86 ALA A N 1
ATOM 653 C CA . ALA A 1 86 ? 1.195 -1.002 13.144 1.00 91.25 86 ALA A CA 1
ATOM 654 C C . ALA A 1 86 ? 0.705 -1.425 11.750 1.00 91.25 86 ALA A C 1
ATOM 656 O O . ALA A 1 86 ? 1.098 -2.484 11.254 1.00 91.25 86 ALA A O 1
ATOM 657 N N . ILE A 1 87 ? -0.085 -0.581 11.086 1.00 92.94 87 ILE A N 1
ATOM 658 C CA . ILE A 1 87 ? -0.508 -0.749 9.694 1.00 92.94 87 ILE A CA 1
ATOM 659 C C . ILE A 1 87 ? 0.699 -0.709 8.763 1.00 92.94 87 ILE A C 1
ATOM 661 O O . ILE A 1 87 ? 0.853 -1.609 7.936 1.00 92.94 87 ILE A O 1
ATOM 665 N N . ALA A 1 88 ? 1.595 0.267 8.928 1.00 93.75 88 ALA A N 1
ATOM 666 C CA . ALA A 1 88 ? 2.824 0.334 8.140 1.00 93.75 88 ALA A CA 1
ATOM 667 C C . ALA A 1 88 ? 3.676 -0.938 8.301 1.00 93.75 88 ALA A C 1
ATOM 669 O O . ALA A 1 88 ? 4.122 -1.523 7.313 1.00 93.75 88 ALA A O 1
ATOM 670 N N . CYS A 1 89 ? 3.828 -1.433 9.534 1.00 92.06 89 CYS A N 1
ATOM 671 C CA . CYS A 1 89 ? 4.517 -2.693 9.814 1.00 92.06 89 CYS A CA 1
ATOM 672 C C . CYS A 1 89 ? 3.842 -3.892 9.123 1.00 92.06 89 CYS A C 1
ATOM 674 O O . CYS A 1 89 ? 4.520 -4.719 8.508 1.00 92.06 89 CYS A O 1
ATOM 676 N N . ALA A 1 90 ? 2.508 -3.970 9.154 1.00 91.81 90 ALA A N 1
ATOM 677 C CA . ALA A 1 90 ? 1.756 -5.020 8.470 1.00 91.81 90 ALA A CA 1
ATOM 678 C C . ALA A 1 90 ? 1.945 -4.973 6.942 1.00 91.81 90 ALA A C 1
ATOM 680 O O . ALA A 1 90 ? 2.104 -6.019 6.310 1.00 91.81 90 ALA A O 1
ATOM 681 N N . VAL A 1 91 ? 1.984 -3.775 6.350 1.00 92.94 91 VAL A N 1
ATOM 682 C CA . VAL A 1 91 ? 2.250 -3.581 4.917 1.00 92.94 91 VAL A CA 1
ATOM 683 C C . VAL A 1 91 ? 3.665 -4.017 4.552 1.00 92.94 91 VAL A C 1
ATOM 685 O O . VAL A 1 91 ? 3.837 -4.755 3.583 1.00 92.94 91 VAL A O 1
ATOM 688 N N . VAL A 1 92 ? 4.681 -3.643 5.332 1.00 91.75 92 VAL A N 1
ATOM 689 C CA . VAL A 1 92 ? 6.067 -4.098 5.116 1.00 91.75 92 VAL A CA 1
ATOM 690 C C . VAL A 1 92 ? 6.160 -5.623 5.198 1.00 91.75 92 VAL A C 1
ATOM 692 O O . VAL A 1 92 ? 6.710 -6.261 4.300 1.00 91.75 92 VAL A O 1
ATOM 695 N N . ALA A 1 93 ? 5.568 -6.228 6.230 1.00 89.25 93 ALA A N 1
ATOM 696 C CA . ALA A 1 93 ? 5.575 -7.678 6.399 1.00 89.25 93 ALA A CA 1
ATOM 697 C C . ALA A 1 93 ? 4.855 -8.403 5.246 1.00 89.25 93 ALA A C 1
ATOM 699 O O . ALA A 1 93 ? 5.362 -9.398 4.729 1.00 89.25 93 ALA A O 1
ATOM 700 N N . GLY A 1 94 ? 3.697 -7.893 4.814 1.00 86.75 94 GLY A N 1
ATOM 701 C CA . GLY A 1 94 ? 2.908 -8.484 3.730 1.00 86.75 94 GLY A CA 1
ATOM 702 C C . GLY A 1 94 ? 3.522 -8.284 2.342 1.00 86.75 94 GLY A C 1
ATOM 703 O O . GLY A 1 94 ? 3.453 -9.175 1.498 1.00 86.75 94 GLY A O 1
ATOM 704 N N . SER A 1 95 ? 4.165 -7.141 2.105 1.00 85.88 95 SER A N 1
ATOM 705 C CA . SER A 1 95 ? 4.807 -6.818 0.826 1.00 85.88 95 SER A CA 1
ATOM 706 C C . SER A 1 95 ? 6.179 -7.482 0.656 1.00 85.88 95 SER A C 1
ATOM 708 O O . SER A 1 95 ? 6.632 -7.670 -0.472 1.00 85.88 95 SER A O 1
ATOM 710 N N . GLY A 1 96 ? 6.826 -7.944 1.731 1.00 77.88 96 GLY A N 1
ATOM 711 C CA . GLY A 1 96 ? 8.115 -8.644 1.652 1.00 77.88 96 GLY A CA 1
ATOM 712 C C . GLY A 1 96 ? 8.111 -9.882 0.740 1.00 77.88 96 GLY A C 1
ATOM 713 O O . GLY A 1 96 ? 9.136 -10.213 0.142 1.00 77.88 96 GLY A O 1
ATOM 714 N N . ALA A 1 97 ? 6.955 -10.528 0.546 1.00 71.88 97 ALA A N 1
ATOM 715 C CA . ALA A 1 97 ? 6.816 -11.667 -0.364 1.00 71.88 97 ALA A CA 1
ATOM 716 C C . ALA A 1 97 ? 7.130 -11.315 -1.834 1.00 71.88 97 ALA A C 1
ATOM 718 O O . ALA A 1 97 ? 7.676 -12.151 -2.556 1.00 71.88 97 ALA A O 1
ATOM 719 N N . GLY A 1 98 ? 6.856 -10.080 -2.272 1.00 72.00 98 GLY A N 1
ATOM 720 C CA . GLY A 1 98 ? 7.153 -9.634 -3.638 1.00 72.00 98 GLY A CA 1
ATOM 721 C C . GLY A 1 98 ? 8.646 -9.666 -3.969 1.00 72.00 98 GLY A C 1
ATOM 722 O O . GLY A 1 98 ? 9.033 -10.076 -5.064 1.00 72.00 98 GLY A O 1
ATOM 723 N N . LEU A 1 99 ? 9.503 -9.371 -2.985 1.00 72.69 99 LEU A N 1
ATOM 724 C CA . LEU A 1 99 ? 10.959 -9.444 -3.139 1.00 72.69 99 LEU A CA 1
ATOM 725 C C . LEU A 1 99 ? 11.440 -10.880 -3.387 1.00 72.69 99 LEU A C 1
ATOM 727 O O . LEU A 1 99 ? 12.356 -11.101 -4.182 1.00 72.69 99 LEU A O 1
ATOM 731 N N . ALA A 1 100 ? 10.806 -11.869 -2.752 1.00 73.88 100 ALA A N 1
ATOM 732 C CA . ALA A 1 100 ? 11.140 -13.276 -2.960 1.00 73.88 100 ALA A CA 1
ATOM 733 C C . ALA A 1 100 ? 10.773 -13.749 -4.378 1.00 73.88 100 ALA A C 1
ATOM 735 O O . ALA A 1 100 ? 11.511 -14.533 -4.979 1.00 73.88 100 ALA A O 1
ATOM 736 N N . LEU A 1 101 ? 9.678 -13.231 -4.947 1.00 75.19 101 LEU A N 1
ATOM 737 C CA . LEU A 1 101 ? 9.187 -13.622 -6.273 1.00 75.19 101 LEU A CA 1
ATOM 738 C C . LEU A 1 101 ? 10.095 -13.190 -7.429 1.00 75.19 101 LEU A C 1
ATOM 740 O O . LEU A 1 101 ? 10.054 -13.816 -8.486 1.00 75.19 101 LEU A O 1
ATOM 744 N N . ARG A 1 102 ? 10.974 -12.199 -7.235 1.00 74.62 102 ARG A N 1
ATOM 745 C CA . ARG A 1 102 ? 11.973 -11.803 -8.247 1.00 74.62 102 ARG A CA 1
ATOM 746 C C . ARG A 1 102 ? 12.898 -12.961 -8.651 1.00 74.62 102 ARG A C 1
ATOM 748 O O . ARG A 1 102 ? 13.385 -12.987 -9.776 1.00 74.62 102 ARG A O 1
ATOM 755 N N . ASN A 1 103 ? 13.109 -13.927 -7.758 1.00 78.81 103 ASN A N 1
ATOM 756 C CA . ASN A 1 103 ? 13.948 -15.103 -8.002 1.00 78.81 103 ASN A CA 1
ATOM 757 C C . ASN A 1 103 ? 13.140 -16.356 -8.385 1.00 78.81 103 ASN A C 1
ATOM 759 O O . ASN A 1 103 ? 13.712 -17.434 -8.548 1.00 78.81 103 ASN A O 1
ATOM 763 N N . VAL A 1 104 ? 11.815 -16.243 -8.513 1.00 79.12 104 VAL A N 1
ATOM 764 C CA . VAL A 1 104 ? 10.929 -17.371 -8.815 1.00 79.12 104 VAL A CA 1
ATOM 765 C C . VAL A 1 104 ? 10.688 -17.456 -10.328 1.00 79.12 104 VAL A C 1
ATOM 767 O O . VAL A 1 104 ? 10.238 -16.480 -10.933 1.00 79.12 104 VAL A O 1
ATOM 770 N N . PRO A 1 105 ? 10.932 -18.619 -10.968 1.00 76.31 105 PRO A N 1
ATOM 771 C CA . PRO A 1 105 ? 10.656 -18.805 -12.389 1.00 76.31 105 PRO A CA 1
ATOM 772 C C . PRO A 1 105 ? 9.190 -18.531 -12.748 1.00 76.31 105 PRO A C 1
ATOM 774 O O . PRO A 1 105 ? 8.271 -18.959 -12.046 1.00 76.31 105 PRO A O 1
ATOM 777 N N . ARG A 1 106 ? 8.952 -17.905 -13.910 1.00 68.62 106 ARG A N 1
ATOM 778 C CA . ARG A 1 106 ? 7.596 -17.563 -14.388 1.00 68.62 106 ARG A CA 1
ATOM 779 C C . ARG A 1 106 ? 6.653 -18.764 -14.521 1.00 68.62 106 ARG A C 1
ATOM 781 O O . ARG A 1 106 ? 5.441 -18.585 -14.468 1.00 68.62 106 ARG A O 1
ATOM 788 N N . SER A 1 107 ? 7.169 -19.984 -14.663 1.00 74.62 107 SER A N 1
ATOM 789 C CA . SER A 1 107 ? 6.350 -21.205 -14.701 1.00 74.62 107 SER A CA 1
ATOM 790 C C . SER A 1 107 ? 5.572 -21.438 -13.400 1.00 74.62 107 SER A C 1
ATOM 792 O O . SER A 1 107 ? 4.441 -21.916 -13.439 1.00 74.62 107 SER A O 1
ATOM 794 N N . ILE A 1 108 ? 6.125 -21.031 -12.254 1.00 74.00 108 ILE A N 1
ATOM 795 C CA . ILE A 1 108 ? 5.454 -21.122 -10.949 1.00 74.00 108 ILE A CA 1
ATOM 796 C C . ILE A 1 108 ? 4.367 -20.041 -10.819 1.00 74.00 108 ILE A C 1
ATOM 798 O O . ILE A 1 108 ? 3.335 -20.273 -10.189 1.00 74.00 108 ILE A O 1
ATOM 802 N N . CYS A 1 109 ? 4.528 -18.899 -11.497 1.00 63.56 109 CYS A N 1
ATOM 803 C CA . CYS A 1 109 ? 3.515 -17.840 -11.560 1.00 63.56 109 CYS A CA 1
ATOM 804 C C . CYS A 1 109 ? 2.180 -18.347 -12.124 1.00 63.56 109 CYS A C 1
ATOM 806 O O . CYS A 1 109 ? 1.115 -17.987 -11.620 1.00 63.56 109 CYS A O 1
ATOM 808 N N . PHE A 1 110 ? 2.228 -19.209 -13.145 1.00 59.56 110 PHE A N 1
ATOM 809 C CA . PHE A 1 110 ? 1.030 -19.812 -13.729 1.00 59.56 110 PHE A CA 1
ATOM 810 C C . PHE A 1 110 ? 0.295 -20.695 -12.714 1.00 59.56 110 PHE A C 1
ATOM 812 O O . PHE A 1 110 ? -0.926 -20.618 -12.605 1.00 59.56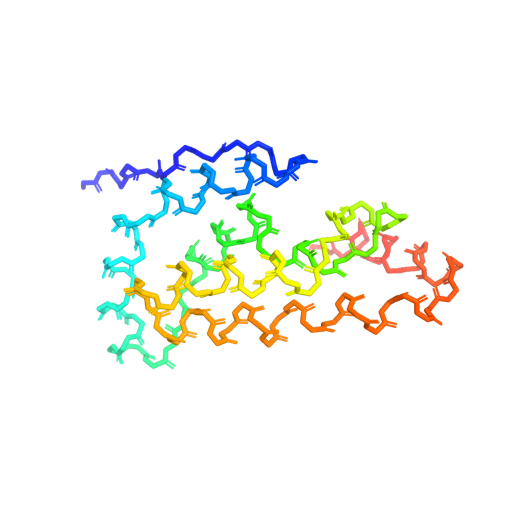 110 PHE A O 1
ATOM 819 N N . LEU A 1 111 ? 1.024 -21.474 -11.911 1.00 61.66 111 LEU A N 1
ATOM 820 C CA . LEU A 1 111 ? 0.440 -22.339 -10.881 1.00 61.66 111 LEU A CA 1
ATOM 821 C C . LEU A 1 111 ? -0.230 -21.538 -9.757 1.00 61.66 111 LEU A C 1
ATOM 823 O O . LEU A 1 111 ? -1.338 -21.871 -9.350 1.00 61.66 111 LEU A O 1
ATOM 827 N N . ILE A 1 112 ? 0.379 -20.439 -9.304 1.00 64.75 112 ILE A N 1
ATOM 828 C CA . ILE A 1 112 ? -0.230 -19.570 -8.282 1.00 64.75 112 ILE A CA 1
ATOM 829 C C . ILE A 1 112 ? -1.481 -18.869 -8.836 1.00 64.75 112 ILE A C 1
ATOM 831 O O . ILE A 1 112 ? -2.507 -18.800 -8.157 1.00 64.75 112 ILE A O 1
ATOM 835 N N . ARG A 1 113 ? -1.431 -18.375 -10.082 1.00 60.47 113 ARG A N 1
ATOM 836 C CA . ARG A 1 113 ? -2.566 -17.682 -10.716 1.00 60.47 113 ARG A CA 1
ATOM 837 C C . ARG A 1 113 ? -3.735 -18.628 -10.986 1.00 60.47 113 ARG A C 1
ATOM 839 O O . ARG A 1 113 ? -4.872 -18.268 -10.700 1.00 60.47 113 ARG A O 1
ATOM 846 N N . THR A 1 114 ? -3.448 -19.831 -11.483 1.00 57.66 114 THR A N 1
ATOM 847 C CA . THR A 1 114 ? -4.459 -20.877 -11.707 1.00 57.66 114 THR A CA 1
ATOM 848 C C . THR A 1 114 ? -5.056 -21.382 -10.398 1.00 57.66 114 THR A C 1
ATOM 850 O O . THR A 1 114 ? -6.271 -21.538 -10.323 1.00 57.66 114 THR A O 1
ATOM 853 N N . TRP A 1 115 ? -4.249 -21.547 -9.344 1.00 52.38 115 TRP A N 1
ATOM 854 C CA . TRP A 1 115 ? -4.749 -21.867 -8.007 1.00 52.38 115 TRP A CA 1
ATOM 855 C C . TRP A 1 115 ? -5.676 -20.773 -7.465 1.00 52.38 115 TRP A C 1
ATOM 857 O O . TRP A 1 115 ? -6.764 -21.090 -7.004 1.00 52.38 115 TRP A O 1
ATOM 867 N N . ARG A 1 116 ? -5.323 -19.485 -7.600 1.00 55.41 116 ARG A N 1
ATOM 868 C CA . ARG A 1 116 ? -6.182 -18.373 -7.149 1.00 55.41 116 ARG A CA 1
ATOM 869 C C . ARG A 1 116 ? -7.500 -18.284 -7.925 1.00 55.41 116 ARG A C 1
ATOM 871 O O . ARG A 1 116 ? -8.504 -17.901 -7.344 1.00 55.41 116 ARG A O 1
ATOM 878 N N . SER A 1 117 ? -7.512 -18.643 -9.212 1.00 50.91 117 SER A N 1
ATOM 879 C CA . SER A 1 117 ? -8.750 -18.730 -10.005 1.00 50.91 117 SER A CA 1
ATOM 880 C C . SER A 1 117 ? -9.565 -20.006 -9.764 1.00 50.91 117 SER A C 1
ATOM 882 O O . SER A 1 117 ? -10.730 -20.050 -10.139 1.00 50.91 117 SER A O 1
ATOM 884 N N . ALA A 1 118 ? -8.949 -21.047 -9.199 1.00 47.22 118 ALA A N 1
ATOM 885 C CA . ALA A 1 118 ? -9.578 -22.337 -8.910 1.00 47.22 118 ALA A CA 1
ATOM 886 C C . ALA A 1 118 ? -9.959 -22.508 -7.428 1.00 47.22 118 ALA A C 1
ATOM 888 O O . ALA A 1 118 ? -10.624 -23.484 -7.081 1.00 47.22 118 ALA A O 1
ATOM 889 N N . ALA A 1 119 ? -9.527 -21.593 -6.557 1.00 35.78 119 ALA A N 1
ATOM 890 C CA . ALA A 1 119 ? -9.934 -21.541 -5.163 1.00 35.78 119 ALA A CA 1
ATOM 891 C C . ALA A 1 119 ? -11.389 -21.026 -5.076 1.00 35.78 119 ALA A C 1
ATOM 893 O O . ALA A 1 119 ? -11.683 -20.003 -5.698 1.00 35.78 119 ALA A O 1
ATOM 894 N N . PRO A 1 120 ? -12.287 -21.748 -4.376 1.00 40.97 120 PRO A N 1
ATOM 895 C CA . PRO A 1 120 ? -13.701 -21.394 -4.247 1.00 40.97 120 PRO A CA 1
ATOM 896 C C . PRO A 1 120 ? -13.938 -20.123 -3.425 1.00 40.97 120 PRO A C 1
ATOM 898 O O . PRO A 1 120 ? -13.108 -19.821 -2.535 1.00 40.97 120 PRO A O 1
#

Mean predicted aligned error: 6.49 Å